Protein AF-Q1YQA5-F1 (afdb_monomer)

Secondary structure (DSSP, 8-state):
----TTS-EEEEEEPTT--TT-EEEEEEEE-TTS-EEEEEEEETTT-S---HHHHHHHHHHHHT-

Organism: NCBI:txid314287

pLDDT: mean 77.0, std 11.96, range [35.69, 89.44]

Structure (mmCIF, N/CA/C/O backbone):
data_AF-Q1YQA5-F1
#
_entry.id   AF-Q1YQA5-F1
#
loop_
_ato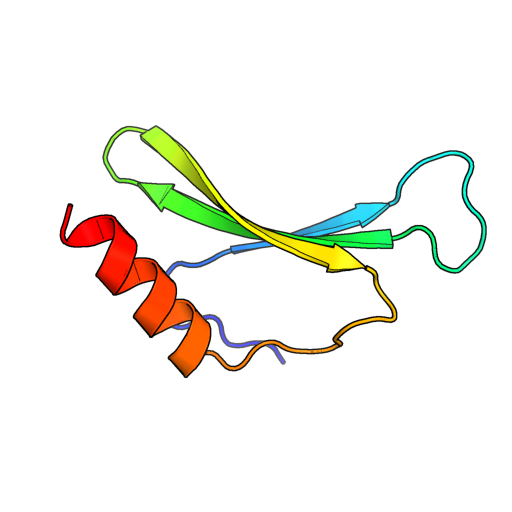m_site.group_PDB
_atom_site.id
_atom_site.type_symbol
_atom_site.label_atom_id
_atom_site.label_alt_id
_atom_site.label_comp_id
_atom_site.label_asym_id
_atom_site.label_entity_id
_atom_site.label_seq_id
_atom_site.pdbx_PDB_ins_code
_atom_site.Cartn_x
_atom_site.Cartn_y
_atom_site.Cartn_z
_atom_site.occupancy
_atom_site.B_iso_or_equiv
_atom_site.auth_seq_id
_atom_site.auth_comp_id
_atom_site.auth_asym_id
_atom_site.auth_atom_id
_atom_site.pdbx_PDB_model_num
ATOM 1 N N . MET A 1 1 ? -8.545 -14.954 5.171 1.00 35.69 1 MET A N 1
ATOM 2 C CA . MET A 1 1 ? -7.075 -15.121 5.105 1.00 35.69 1 MET A CA 1
ATOM 3 C C . MET A 1 1 ? -6.578 -14.451 3.824 1.00 35.69 1 MET A C 1
ATOM 5 O O . MET A 1 1 ? -6.973 -14.877 2.751 1.00 35.69 1 MET A O 1
ATOM 9 N N . TRP A 1 2 ? -5.827 -13.346 3.912 1.00 44.59 2 TRP A N 1
ATOM 10 C CA . TRP A 1 2 ? -5.306 -12.634 2.732 1.00 44.59 2 TRP A CA 1
ATOM 11 C C . TRP A 1 2 ? -4.012 -13.309 2.268 1.00 44.59 2 TRP A C 1
ATOM 13 O O . TRP A 1 2 ? -2.991 -13.178 2.935 1.00 44.59 2 TRP A O 1
ATOM 23 N N . GLN A 1 3 ? -4.046 -14.029 1.148 1.00 45.66 3 GLN A N 1
ATOM 24 C CA . GLN A 1 3 ? -2.835 -14.560 0.519 1.00 45.66 3 GLN A CA 1
ATOM 25 C C . GLN A 1 3 ? -2.317 -13.537 -0.499 1.00 45.66 3 GLN A C 1
ATOM 27 O O . GLN A 1 3 ? -2.765 -13.498 -1.643 1.00 45.66 3 GLN A O 1
ATOM 32 N N . ALA A 1 4 ? -1.388 -12.675 -0.085 1.00 51.78 4 ALA A N 1
ATOM 33 C CA . ALA A 1 4 ? -0.656 -11.815 -1.010 1.00 51.78 4 ALA A CA 1
ATOM 34 C C . ALA A 1 4 ? 0.429 -12.649 -1.713 1.00 51.78 4 ALA A C 1
ATOM 36 O O . ALA A 1 4 ? 1.535 -12.794 -1.207 1.00 51.78 4 ALA A O 1
ATOM 37 N N . ARG A 1 5 ? 0.104 -13.229 -2.873 1.00 56.66 5 ARG A N 1
ATOM 38 C CA . ARG A 1 5 ? 1.030 -14.061 -3.667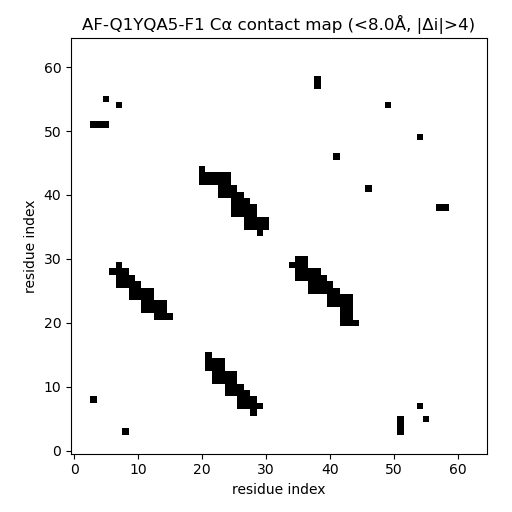 1.00 56.66 5 ARG A CA 1
ATOM 39 C C . ARG A 1 5 ? 2.014 -13.261 -4.547 1.00 56.66 5 ARG A C 1
ATOM 41 O O . ARG A 1 5 ? 2.824 -13.863 -5.232 1.00 56.66 5 ARG A O 1
ATOM 48 N N . VAL A 1 6 ? 1.956 -11.923 -4.540 1.00 63.47 6 VAL A N 1
ATOM 49 C CA . VAL A 1 6 ? 2.602 -11.054 -5.560 1.00 63.47 6 VAL A CA 1
ATOM 50 C C . VAL A 1 6 ? 3.718 -10.152 -4.984 1.00 63.47 6 VAL A C 1
ATOM 52 O O . VAL A 1 6 ? 4.198 -9.235 -5.637 1.00 63.47 6 VAL A O 1
ATOM 55 N N . GLY A 1 7 ? 4.162 -10.375 -3.740 1.00 76.75 7 GLY A N 1
ATOM 56 C CA . GLY A 1 7 ? 5.213 -9.546 -3.112 1.00 76.75 7 GLY A CA 1
ATOM 57 C C . GLY A 1 7 ? 4.752 -8.144 -2.679 1.00 76.75 7 GLY A C 1
ATOM 58 O O . GLY A 1 7 ? 5.549 -7.337 -2.204 1.00 76.75 7 GLY A O 1
ATOM 59 N N . VAL A 1 8 ? 3.454 -7.868 -2.795 1.00 83.56 8 VAL A N 1
ATOM 60 C CA . VAL A 1 8 ? 2.810 -6.636 -2.338 1.00 83.56 8 VAL A CA 1
ATOM 61 C C . VAL A 1 8 ? 2.441 -6.760 -0.856 1.00 83.56 8 VAL A C 1
ATOM 63 O O . VAL A 1 8 ? 1.948 -7.796 -0.404 1.00 83.56 8 VAL A O 1
ATOM 66 N N . ARG A 1 9 ? 2.657 -5.692 -0.089 1.00 86.06 9 ARG A N 1
ATOM 67 C CA . ARG A 1 9 ? 2.403 -5.600 1.352 1.00 86.06 9 ARG A CA 1
ATOM 68 C C . ARG A 1 9 ? 1.256 -4.637 1.647 1.00 86.06 9 ARG A C 1
ATOM 70 O O . ARG A 1 9 ? 0.947 -3.740 0.867 1.00 86.06 9 ARG A O 1
ATOM 77 N N . LYS A 1 10 ? 0.608 -4.832 2.797 1.00 86.19 10 LYS A N 1
ATOM 78 C CA . LYS A 1 10 ? -0.516 -4.008 3.256 1.00 86.19 10 LYS A CA 1
ATOM 79 C C . LYS A 1 10 ? -0.298 -3.545 4.688 1.00 86.19 10 LYS A C 1
ATOM 81 O O . LYS A 1 10 ? -0.120 -4.375 5.576 1.00 86.19 10 LYS A O 1
ATOM 86 N N . ILE A 1 11 ? -0.415 -2.242 4.913 1.00 87.81 11 ILE A N 1
ATOM 87 C CA . ILE A 1 11 ? -0.423 -1.624 6.240 1.00 87.81 11 ILE A CA 1
ATOM 88 C C . ILE A 1 11 ? -1.825 -1.104 6.551 1.00 87.81 11 ILE A C 1
ATOM 90 O O . ILE A 1 11 ? -2.493 -0.492 5.717 1.00 87.81 11 ILE A O 1
ATOM 94 N N . ARG A 1 12 ? -2.277 -1.362 7.781 1.00 85.69 12 ARG A N 1
ATOM 95 C CA . ARG A 1 12 ? -3.450 -0.711 8.370 1.00 85.69 12 ARG A CA 1
ATOM 96 C C . ARG A 1 12 ? -2.935 0.447 9.208 1.00 85.69 12 ARG A C 1
ATOM 98 O O . ARG A 1 12 ? -2.281 0.210 10.216 1.00 85.69 12 ARG A O 1
ATOM 105 N N . TRP A 1 13 ? -3.218 1.671 8.791 1.00 86.00 13 TRP A N 1
ATOM 106 C CA . TRP A 1 13 ? -2.790 2.863 9.507 1.00 86.00 13 TRP A CA 1
ATOM 107 C C . TRP A 1 13 ? -4.002 3.552 10.126 1.00 86.00 13 TRP A C 1
ATOM 109 O O . TRP A 1 13 ? -4.937 3.959 9.442 1.00 86.00 13 TRP A O 1
ATOM 119 N N . THR A 1 14 ? -4.003 3.679 11.447 1.00 81.69 14 THR A N 1
ATOM 120 C CA . THR A 1 14 ? -4.940 4.520 12.194 1.00 81.69 14 THR A CA 1
ATOM 121 C C . THR A 1 14 ? -4.497 5.980 12.189 1.00 81.69 14 THR A C 1
ATOM 123 O O . THR A 1 14 ? -3.423 6.308 12.690 1.00 81.69 14 THR A O 1
ATOM 126 N N . ARG A 1 15 ? -5.332 6.879 11.661 1.00 76.00 15 ARG A N 1
ATOM 127 C CA . ARG A 1 15 ? -5.109 8.323 11.795 1.00 76.00 15 ARG A CA 1
ATOM 128 C C . ARG A 1 15 ? -5.531 8.769 13.198 1.00 76.00 15 ARG A C 1
ATOM 130 O O . ARG A 1 15 ? -6.639 8.450 13.622 1.00 76.00 15 ARG A O 1
ATOM 137 N N . GLY A 1 16 ? -4.669 9.501 13.905 1.00 68.56 16 GLY A N 1
ATOM 138 C CA . GLY A 1 16 ? -5.032 10.145 15.173 1.00 68.56 16 GLY A CA 1
ATOM 139 C C . GLY A 1 16 ? -6.124 11.207 14.975 1.00 68.56 16 GLY A C 1
ATOM 140 O O . GLY A 1 16 ? -6.247 11.772 13.888 1.00 68.56 16 GLY A O 1
ATOM 141 N N . ASN A 1 17 ? -6.925 11.468 16.012 1.00 68.62 17 ASN A N 1
ATOM 142 C CA . ASN A 1 17 ? -7.977 12.501 16.060 1.00 68.62 17 ASN A CA 1
ATOM 143 C C . ASN A 1 17 ? -9.158 12.370 15.068 1.00 68.62 17 ASN A C 1
ATOM 145 O O . ASN A 1 17 ? -9.936 13.310 14.917 1.00 68.62 17 ASN A O 1
ATOM 149 N N . ARG A 1 18 ? -9.369 11.215 14.423 1.00 58.47 18 ARG A N 1
ATOM 150 C CA . ARG A 1 18 ? -10.621 10.901 13.699 1.00 58.47 18 ARG A CA 1
ATOM 151 C C . ARG A 1 18 ? -11.301 9.708 14.365 1.00 58.47 18 ARG A C 1
ATOM 153 O O . ARG A 1 18 ? -10.623 8.750 14.713 1.00 58.47 18 ARG A O 1
ATOM 160 N N . GLY A 1 19 ? -12.624 9.779 14.552 1.00 64.38 19 GLY A N 1
ATOM 161 C CA . GLY A 1 19 ? -13.437 8.737 15.200 1.00 64.38 19 GLY A CA 1
ATOM 162 C C . GLY A 1 19 ? -13.371 7.354 14.520 1.00 64.38 19 GLY A C 1
ATOM 163 O O . GLY A 1 19 ? -12.522 7.097 13.672 1.00 64.38 19 GLY A O 1
ATOM 164 N N . LYS A 1 20 ? -14.301 6.446 14.855 1.00 58.81 20 LYS A N 1
ATOM 165 C CA . LYS A 1 20 ? -14.325 5.004 14.475 1.00 58.81 20 LYS A CA 1
ATOM 166 C C . LYS A 1 20 ? -13.988 4.640 13.004 1.00 58.81 20 LYS A C 1
ATOM 168 O O . LYS A 1 20 ? -13.636 3.488 12.745 1.00 58.81 20 LYS A O 1
ATOM 173 N N . SER A 1 21 ? -14.085 5.569 12.049 1.00 62.66 21 SER A N 1
ATOM 174 C CA . SER A 1 21 ? -13.814 5.391 10.611 1.00 62.66 21 SER A CA 1
ATOM 175 C C . SER A 1 21 ? -12.440 5.891 10.120 1.00 62.66 21 SER A C 1
ATOM 177 O O . SER A 1 21 ? -12.145 5.766 8.935 1.00 62.66 21 SER A O 1
ATOM 179 N N . GLY A 1 22 ? -11.571 6.426 10.987 1.00 67.31 22 GLY A N 1
ATOM 180 C CA . GLY A 1 22 ? -10.333 7.120 10.586 1.00 67.31 22 GLY A CA 1
ATOM 181 C C . GLY A 1 22 ? -9.181 6.255 10.050 1.00 67.31 22 GLY A C 1
ATOM 182 O O . GLY A 1 22 ? -8.136 6.792 9.680 1.00 67.31 22 GLY A O 1
ATOM 183 N N . GLY A 1 23 ? -9.330 4.930 10.022 1.00 81.88 23 GLY A N 1
ATOM 184 C CA . GLY A 1 23 ? -8.295 4.026 9.521 1.00 81.88 23 GLY A CA 1
ATOM 185 C C . GLY A 1 23 ? -8.161 4.082 7.998 1.00 81.88 23 GLY A C 1
ATOM 186 O O . GLY A 1 23 ? -9.160 4.031 7.283 1.00 81.88 23 GLY A O 1
ATOM 187 N N . VAL A 1 24 ? -6.928 4.132 7.502 1.00 86.44 24 VAL A N 1
ATOM 188 C CA . VAL A 1 24 ? -6.592 3.981 6.083 1.00 86.44 24 VAL A CA 1
ATOM 189 C C . VAL A 1 24 ? -5.842 2.674 5.858 1.00 86.44 24 VAL A C 1
ATOM 191 O O . VAL A 1 24 ? -5.125 2.171 6.728 1.00 86.44 24 VAL A O 1
ATOM 194 N N . ARG A 1 25 ? -6.034 2.093 4.680 1.00 87.00 25 ARG A N 1
ATOM 195 C CA . ARG A 1 25 ? -5.294 0.926 4.219 1.00 87.00 25 ARG A CA 1
ATOM 196 C C . ARG A 1 25 ? -4.346 1.386 3.131 1.00 87.00 25 ARG A C 1
ATOM 198 O O . AR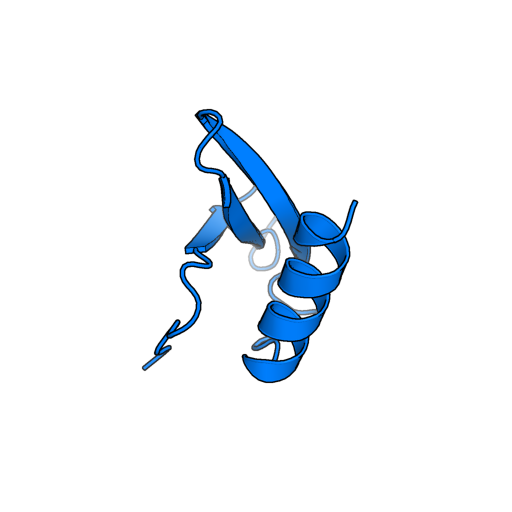G A 1 25 ? -4.777 1.942 2.126 1.00 87.00 25 ARG A O 1
ATOM 205 N N . ILE A 1 26 ? -3.068 1.139 3.363 1.00 88.12 26 ILE A N 1
ATOM 206 C CA . ILE A 1 26 ? -2.003 1.429 2.417 1.00 88.12 26 ILE A CA 1
ATOM 207 C C . ILE A 1 26 ? -1.526 0.110 1.844 1.00 88.12 26 ILE A C 1
ATOM 209 O O . ILE A 1 26 ? -1.260 -0.836 2.590 1.00 88.12 26 ILE A O 1
ATOM 213 N N . ILE A 1 27 ? -1.430 0.050 0.525 1.00 89.12 27 ILE A N 1
ATOM 214 C CA . ILE A 1 27 ? -0.838 -1.071 -0.187 1.00 89.12 27 ILE A CA 1
ATOM 215 C C . ILE A 1 27 ? 0.436 -0.567 -0.851 1.00 89.12 27 ILE A C 1
ATOM 217 O O . ILE A 1 27 ? 0.424 0.468 -1.513 1.00 89.12 27 ILE A O 1
ATOM 221 N N . TYR A 1 28 ? 1.533 -1.283 -0.640 1.00 89.44 28 TYR A N 1
ATOM 222 C CA . TYR A 1 28 ? 2.861 -0.873 -1.076 1.00 89.44 28 TYR A CA 1
ATOM 223 C C . TYR A 1 28 ? 3.695 -2.082 -1.482 1.00 89.44 28 TYR A C 1
ATOM 225 O O . TYR A 1 28 ? 3.398 -3.213 -1.089 1.00 89.44 28 TYR A O 1
ATOM 233 N N . PHE A 1 29 ? 4.765 -1.850 -2.227 1.00 87.31 29 PHE A N 1
ATOM 234 C CA . PHE A 1 29 ? 5.791 -2.856 -2.466 1.00 87.31 29 PHE A CA 1
ATOM 235 C C . PHE A 1 29 ? 7.182 -2.244 -2.331 1.00 87.31 29 PHE A C 1
ATOM 237 O O . PHE A 1 29 ? 7.359 -1.031 -2.434 1.00 87.31 29 PHE A O 1
ATOM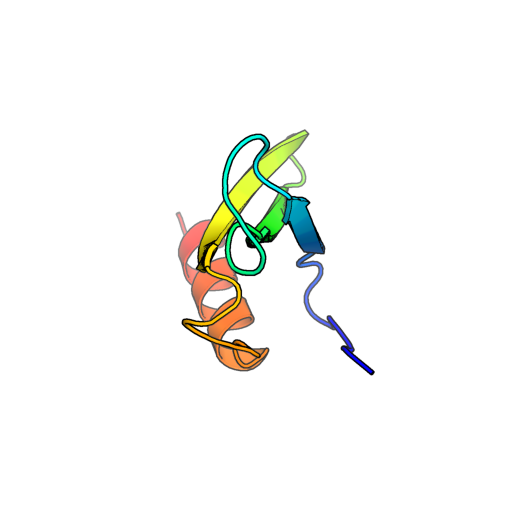 244 N N . ASN A 1 30 ? 8.160 -3.101 -2.056 1.00 84.50 30 ASN A N 1
ATOM 245 C CA . ASN A 1 30 ? 9.558 -2.702 -2.009 1.00 84.50 30 ASN A CA 1
ATOM 246 C C . ASN A 1 30 ? 10.209 -3.161 -3.307 1.00 84.50 30 ASN A C 1
ATOM 248 O O . ASN A 1 30 ? 10.167 -4.354 -3.616 1.00 84.50 30 ASN A O 1
ATOM 252 N N . SER A 1 31 ? 10.791 -2.220 -4.041 1.00 79.62 31 SER A N 1
ATOM 253 C CA . SER A 1 31 ? 11.602 -2.527 -5.214 1.00 79.62 31 SER A CA 1
ATOM 254 C C . SER A 1 31 ? 12.995 -3.013 -4.793 1.00 79.62 31 SER A C 1
ATOM 256 O O . SER A 1 31 ? 13.454 -2.769 -3.670 1.00 79.62 31 SER A O 1
ATOM 258 N N . SER A 1 32 ? 13.684 -3.703 -5.704 1.00 76.81 32 SER A N 1
ATOM 259 C CA . SER A 1 32 ? 15.078 -4.139 -5.539 1.00 76.81 32 SER A CA 1
ATOM 260 C C . SER A 1 32 ? 16.039 -2.962 -5.326 1.00 76.81 32 SER A C 1
ATOM 262 O O . SER A 1 32 ? 17.066 -3.115 -4.668 1.00 76.81 32 SER A O 1
ATOM 264 N N . SER A 1 33 ? 15.665 -1.766 -5.783 1.00 78.81 33 SER A N 1
ATOM 265 C CA . SER A 1 33 ? 16.398 -0.505 -5.618 1.00 78.81 33 SER A CA 1
ATOM 266 C C . SER A 1 33 ? 16.315 0.108 -4.209 1.00 78.81 33 SER A C 1
ATOM 268 O O . SER A 1 33 ? 16.719 1.250 -4.011 1.00 78.81 33 SER A O 1
ATOM 270 N N . LYS A 1 34 ? 15.793 -0.624 -3.211 1.00 78.38 34 LYS A N 1
ATOM 271 C CA . LYS A 1 34 ? 15.509 -0.136 -1.841 1.00 78.38 34 LYS A CA 1
ATOM 272 C C . LYS A 1 34 ? 14.492 1.014 -1.778 1.00 78.38 34 LYS A C 1
ATOM 274 O O . LYS A 1 34 ? 14.347 1.649 -0.735 1.00 78.38 34 LYS A O 1
ATOM 279 N N . VAL A 1 35 ? 13.743 1.246 -2.854 1.00 84.25 35 VAL A N 1
ATOM 280 C CA . VAL A 1 35 ? 12.651 2.223 -2.892 1.00 84.25 35 VAL A CA 1
ATOM 281 C C . VAL A 1 35 ? 11.348 1.559 -2.448 1.00 84.25 35 VAL A C 1
ATOM 283 O O . VAL A 1 35 ? 11.025 0.443 -2.860 1.00 84.25 35 VAL A O 1
ATOM 286 N N . THR A 1 36 ? 10.595 2.245 -1.587 1.00 86.19 36 THR A N 1
ATOM 287 C CA . THR A 1 36 ? 9.250 1.825 -1.170 1.00 86.19 36 THR A CA 1
ATOM 288 C C . THR A 1 36 ? 8.218 2.556 -2.017 1.00 86.19 36 THR A C 1
ATOM 290 O O . THR A 1 36 ? 8.081 3.772 -1.902 1.00 86.19 36 THR A O 1
ATOM 293 N N . LEU A 1 37 ? 7.486 1.820 -2.850 1.00 85.56 37 LEU A N 1
ATOM 294 C CA . LEU A 1 37 ? 6.477 2.375 -3.746 1.00 85.56 37 LEU A CA 1
ATOM 295 C C . LEU A 1 37 ? 5.075 2.140 -3.183 1.00 85.56 37 LEU A C 1
ATOM 297 O O . LEU A 1 37 ? 4.682 1.014 -2.863 1.00 85.56 37 LEU A O 1
ATOM 301 N N . LEU A 1 38 ? 4.320 3.229 -3.049 1.00 88.00 38 LEU A N 1
ATOM 302 C CA . LEU A 1 38 ? 2.937 3.226 -2.584 1.00 88.00 38 LEU A CA 1
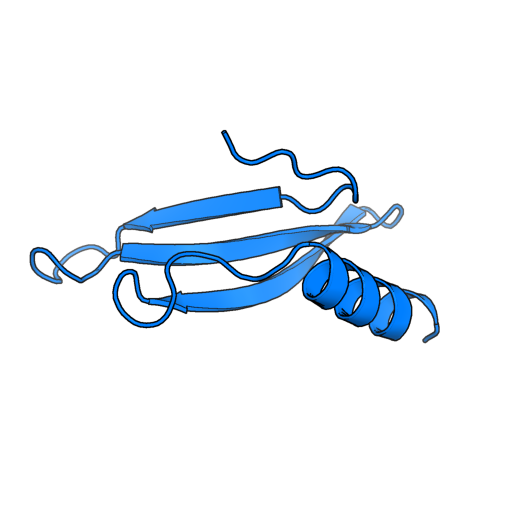ATOM 303 C C . LEU A 1 38 ? 2.015 3.020 -3.787 1.00 88.00 38 LEU A C 1
ATOM 305 O O . LEU A 1 38 ? 1.910 3.892 -4.639 1.00 88.00 38 LEU A O 1
ATOM 309 N N . LEU A 1 39 ? 1.331 1.878 -3.840 1.00 84.94 39 LEU A N 1
ATOM 310 C CA . LEU A 1 39 ? 0.428 1.548 -4.946 1.00 84.94 39 LEU A CA 1
ATOM 311 C C . LEU A 1 39 ? -0.922 2.247 -4.797 1.00 84.94 39 LEU A C 1
ATOM 313 O O . LEU A 1 39 ? -1.500 2.728 -5.764 1.00 84.94 39 LEU A O 1
ATOM 317 N N . THR A 1 40 ? -1.471 2.250 -3.582 1.00 85.69 40 THR A N 1
ATOM 318 C CA . THR A 1 40 ? -2.786 2.841 -3.320 1.00 85.69 40 THR A CA 1
ATOM 319 C C . THR A 1 40 ? -3.010 3.101 -1.832 1.00 85.69 40 THR A C 1
ATOM 321 O O . THR A 1 40 ? -2.458 2.414 -0.962 1.00 85.69 40 THR A O 1
ATOM 324 N N . LEU A 1 41 ? -3.866 4.083 -1.548 1.00 86.69 41 LEU A N 1
ATOM 325 C CA . LEU A 1 41 ? -4.358 4.443 -0.226 1.00 86.69 41 LEU A CA 1
ATOM 326 C C . LEU A 1 41 ? -5.880 4.580 -0.301 1.00 86.69 41 LEU A C 1
ATOM 328 O O . LEU A 1 41 ? -6.387 5.352 -1.106 1.00 86.69 41 LEU A O 1
ATOM 332 N N . HIS A 1 42 ? -6.603 3.854 0.549 1.00 84.56 42 HIS A N 1
ATOM 333 C CA . HIS A 1 42 ? -8.065 3.953 0.639 1.00 84.56 42 HIS A CA 1
ATOM 334 C C . HIS A 1 42 ? -8.538 3.939 2.089 1.00 84.56 42 HIS A C 1
ATOM 336 O O . HIS A 1 42 ? -7.859 3.429 2.990 1.00 84.56 42 HIS A O 1
ATOM 342 N N . SER A 1 43 ? -9.716 4.509 2.335 1.00 83.31 43 SER A N 1
ATOM 343 C CA . SER A 1 43 ? -10.297 4.526 3.679 1.00 83.31 43 SER A CA 1
ATOM 344 C C . SER A 1 43 ? -10.847 3.153 4.087 1.00 83.31 43 SER A C 1
ATOM 346 O O . SER A 1 43 ? -11.128 2.288 3.252 1.00 83.31 43 SER A O 1
ATOM 348 N N . LYS A 1 44 ? -11.031 2.933 5.398 1.00 75.94 44 LYS A N 1
ATOM 349 C CA . LYS A 1 44 ? -11.559 1.667 5.931 1.00 75.94 44 LYS A CA 1
ATOM 350 C C . LYS A 1 44 ? -12.899 1.261 5.292 1.00 75.94 44 LYS A C 1
ATOM 352 O O . LYS A 1 44 ? -13.126 0.063 5.108 1.00 75.94 44 LYS A O 1
ATOM 357 N N . ASN A 1 45 ? -13.746 2.237 4.972 1.00 78.12 45 ASN A N 1
ATOM 358 C CA . ASN A 1 45 ? -15.133 2.021 4.552 1.00 78.12 45 ASN A CA 1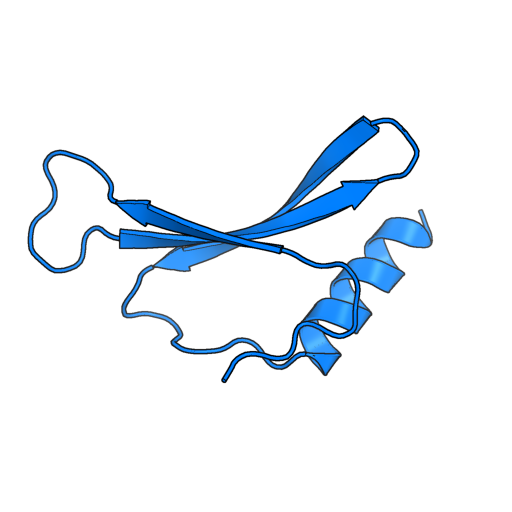
ATOM 359 C C . ASN A 1 45 ? -15.331 2.062 3.033 1.00 78.12 45 ASN A C 1
ATOM 361 O O . ASN A 1 45 ? -16.392 1.694 2.553 1.00 78.12 45 ASN A O 1
ATOM 365 N N . GLU A 1 46 ? -14.330 2.511 2.283 1.00 80.38 46 GLU A N 1
ATOM 366 C CA . GLU A 1 46 ? -14.433 2.683 0.833 1.00 80.38 46 GLU A CA 1
ATOM 367 C C . GLU A 1 46 ? -14.273 1.364 0.078 1.00 80.38 46 GLU A C 1
ATOM 369 O O . GLU A 1 46 ? -14.986 1.098 -0.883 1.00 80.38 46 GLU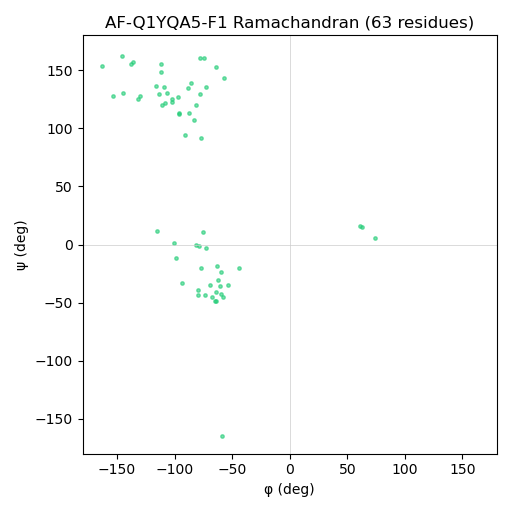 A O 1
ATOM 374 N N . ARG A 1 47 ? -13.354 0.508 0.532 1.00 74.44 47 ARG A N 1
ATOM 375 C CA . ARG A 1 47 ? -13.141 -0.824 -0.042 1.00 74.44 47 ARG A CA 1
ATOM 376 C C . ARG A 1 47 ? -12.559 -1.761 1.003 1.00 74.44 47 ARG A C 1
ATOM 378 O O . ARG A 1 47 ? -11.552 -1.449 1.642 1.00 74.44 47 ARG A O 1
ATOM 385 N N . GLU A 1 48 ? -13.177 -2.926 1.185 1.00 71.94 48 GLU A N 1
ATOM 386 C CA . GLU A 1 48 ? -12.628 -3.971 2.060 1.00 71.94 48 GLU A CA 1
ATOM 387 C C . GLU A 1 48 ? -11.426 -4.668 1.427 1.00 71.94 48 GLU A C 1
ATOM 389 O O . GLU A 1 48 ? -10.420 -4.922 2.101 1.00 71.94 48 GLU A O 1
ATOM 394 N N . THR A 1 49 ? -11.539 -4.984 0.134 1.00 72.94 49 THR A N 1
ATOM 395 C CA . THR A 1 49 ? -10.575 -5.816 -0.575 1.00 72.94 49 THR A CA 1
ATOM 396 C C . THR A 1 49 ? -10.391 -5.365 -2.015 1.00 72.94 49 THR A C 1
ATOM 398 O O . THR A 1 49 ? -11.359 -5.186 -2.741 1.00 72.94 49 THR A O 1
ATOM 401 N N . ILE A 1 50 ? -9.128 -5.203 -2.413 1.00 80.56 50 ILE A N 1
ATOM 402 C CA . ILE A 1 50 ? -8.725 -5.032 -3.810 1.00 80.56 50 ILE A CA 1
ATOM 403 C C . ILE A 1 50 ? -8.290 -6.410 -4.328 1.00 80.56 50 ILE A C 1
ATOM 405 O O . ILE A 1 50 ? -7.470 -7.057 -3.664 1.00 80.56 50 ILE A O 1
ATOM 409 N N . PRO A 1 51 ? -8.827 -6.898 -5.455 1.00 83.69 51 PRO A N 1
ATOM 410 C CA . PRO A 1 51 ? -8.452 -8.195 -5.998 1.00 83.69 51 PRO A CA 1
ATOM 411 C C . PRO A 1 51 ? -6.948 -8.308 -6.279 1.00 83.69 51 PRO A C 1
ATOM 413 O O . PRO A 1 51 ? -6.306 -7.371 -6.749 1.00 83.69 51 PRO A O 1
ATOM 416 N N . ALA A 1 52 ? -6.373 -9.491 -6.042 1.00 79.81 52 ALA A N 1
ATOM 417 C CA . ALA A 1 52 ? -4.941 -9.720 -6.254 1.00 79.81 52 ALA A CA 1
ATOM 418 C C . ALA A 1 52 ? -4.508 -9.532 -7.721 1.00 79.81 52 ALA A C 1
ATOM 420 O O . ALA A 1 52 ? -3.375 -9.128 -7.971 1.00 79.81 52 ALA A O 1
ATOM 421 N N . HIS A 1 53 ? -5.401 -9.803 -8.679 1.00 83.19 53 HIS A N 1
ATOM 422 C CA . HIS A 1 53 ? -5.119 -9.622 -10.104 1.00 83.19 53 HIS A CA 1
ATOM 423 C C . HIS A 1 53 ? -4.995 -8.140 -10.489 1.00 83.19 53 HIS A C 1
ATOM 425 O O . HIS A 1 53 ? -4.154 -7.807 -11.316 1.00 83.19 53 HIS A O 1
ATOM 431 N N . GLU A 1 54 ? -5.770 -7.247 -9.864 1.00 84.94 54 GLU A N 1
ATOM 432 C CA . GLU A 1 54 ? -5.639 -5.802 -10.080 1.00 84.94 54 GLU A CA 1
ATOM 433 C C . GLU A 1 54 ? -4.306 -5.294 -9.530 1.00 84.94 54 GLU A C 1
ATOM 435 O O . GLU A 1 54 ? -3.575 -4.604 -10.230 1.00 84.94 54 GLU A O 1
ATOM 440 N N . LEU A 1 55 ? -3.931 -5.709 -8.314 1.00 82.31 55 LEU A N 1
ATOM 441 C CA . LEU A 1 55 ? -2.638 -5.339 -7.723 1.00 82.31 55 LEU A CA 1
ATOM 442 C C . LEU A 1 55 ? -1.452 -5.828 -8.558 1.00 82.31 55 LEU A C 1
ATOM 444 O O . LEU A 1 55 ? -0.439 -5.140 -8.634 1.00 82.31 55 LEU A O 1
ATOM 448 N N . LYS A 1 56 ? -1.580 -7.006 -9.180 1.00 83.94 56 LYS A N 1
ATOM 449 C CA . LYS A 1 56 ? -0.570 -7.534 -10.097 1.00 83.94 56 LYS A CA 1
ATOM 450 C C . LYS A 1 56 ? -0.429 -6.645 -11.335 1.00 83.94 56 LYS A C 1
ATOM 452 O O . LYS A 1 56 ? 0.687 -6.245 -11.631 1.00 83.94 56 LYS A O 1
ATOM 457 N N . ARG A 1 57 ? -1.543 -6.271 -11.975 1.00 85.69 57 ARG A N 1
ATOM 458 C CA . ARG A 1 57 ? -1.536 -5.376 -13.146 1.00 85.69 57 ARG A CA 1
ATOM 459 C C . ARG A 1 57 ? -0.926 -4.012 -12.838 1.00 85.69 57 ARG A C 1
ATOM 461 O O . ARG A 1 57 ? -0.149 -3.509 -13.632 1.00 85.69 57 ARG A O 1
ATOM 468 N N . ILE A 1 58 ? -1.263 -3.429 -11.683 1.00 83.81 58 ILE A N 1
ATOM 469 C CA . ILE A 1 58 ? -0.697 -2.136 -11.267 1.00 83.81 58 ILE A CA 1
ATOM 470 C C . ILE A 1 58 ? 0.814 -2.261 -11.063 1.00 83.81 58 ILE A C 1
ATOM 472 O O . ILE A 1 58 ? 1.551 -1.366 -11.448 1.00 83.81 58 ILE A O 1
ATOM 476 N N . LYS A 1 59 ? 1.280 -3.362 -10.463 1.00 80.19 59 LYS A N 1
ATOM 477 C CA . LYS A 1 59 ? 2.712 -3.594 -10.275 1.00 80.19 59 LYS A CA 1
ATOM 478 C C . LYS A 1 59 ? 3.440 -3.752 -11.615 1.00 80.19 59 LYS A C 1
ATOM 480 O O . LYS A 1 59 ? 4.452 -3.101 -11.808 1.00 80.19 59 LYS A O 1
ATOM 485 N N . GLU A 1 60 ? 2.918 -4.583 -12.517 1.00 84.31 60 GLU A N 1
ATOM 486 C CA . GLU A 1 60 ? 3.502 -4.799 -13.852 1.00 84.31 60 GLU A CA 1
ATOM 487 C C . GLU A 1 60 ? 3.606 -3.480 -14.628 1.00 84.31 60 GLU A C 1
ATOM 489 O O . GLU A 1 60 ? 4.677 -3.146 -15.109 1.00 84.31 60 GLU A O 1
ATOM 494 N N . ALA A 1 61 ? 2.552 -2.660 -14.612 1.00 83.88 61 ALA A N 1
ATOM 495 C CA . ALA A 1 61 ? 2.561 -1.348 -15.26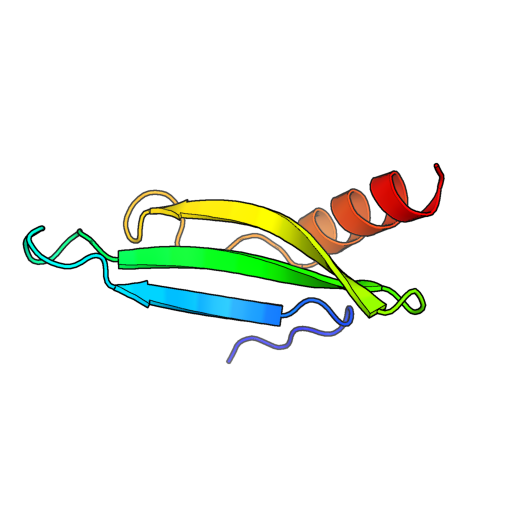0 1.00 83.88 61 ALA A CA 1
ATOM 496 C C . ALA A 1 61 ? 3.574 -0.339 -14.676 1.00 83.88 61 ALA A C 1
ATOM 498 O O . ALA A 1 61 ? 3.840 0.666 -15.321 1.00 83.88 61 ALA A O 1
ATOM 499 N N . ILE A 1 62 ? 4.080 -0.558 -13.456 1.00 80.31 62 ILE A N 1
ATOM 500 C CA . ILE A 1 62 ? 5.112 0.285 -12.824 1.00 80.31 62 ILE A CA 1
ATOM 501 C C . ILE A 1 62 ?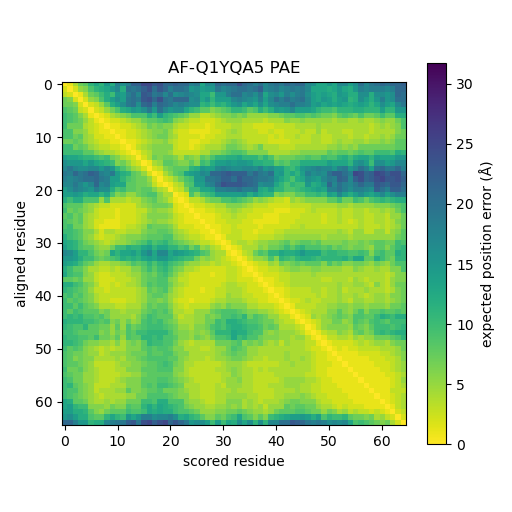 6.517 -0.272 -13.081 1.00 80.31 62 ILE A C 1
ATOM 503 O O . ILE A 1 62 ? 7.461 0.503 -13.143 1.00 80.31 62 ILE A O 1
ATOM 507 N N . ASP A 1 63 ? 6.666 -1.597 -13.169 1.00 74.94 63 ASP A N 1
ATOM 508 C CA . ASP A 1 63 ? 7.955 -2.250 -13.439 1.00 74.94 63 ASP A CA 1
ATOM 509 C C . ASP A 1 63 ? 8.346 -2.165 -14.936 1.00 74.94 63 ASP A C 1
ATOM 511 O O . ASP A 1 63 ? 9.522 -2.327 -15.256 1.00 74.94 63 ASP A O 1
ATOM 515 N N . ASP A 1 64 ? 7.381 -1.932 -15.836 1.00 71.75 64 ASP A N 1
ATOM 516 C CA . ASP A 1 64 ? 7.593 -1.778 -17.288 1.00 71.75 64 ASP A CA 1
ATOM 517 C C . ASP A 1 64 ? 8.124 -0.381 -17.710 1.00 71.75 64 ASP A C 1
ATOM 519 O O . ASP A 1 64 ? 8.365 -0.168 -18.901 1.00 71.75 64 ASP A O 1
ATOM 523 N N . ASP A 1 65 ? 8.318 0.549 -16.765 1.00 54.69 65 ASP A N 1
ATOM 524 C CA . ASP A 1 65 ? 8.804 1.933 -16.966 1.00 54.69 65 ASP A CA 1
ATOM 525 C C . ASP A 1 65 ? 10.197 2.130 -16.324 1.00 54.69 65 ASP A C 1
ATOM 527 O O . ASP A 1 65 ? 11.102 2.689 -16.991 1.00 54.69 65 ASP A O 1
#

Mean predicted aligned error: 7.32 Å

Radius of gyration: 13.05 Å; Cα contacts (8 Å, |Δi|>4): 78; chains: 1; bounding box: 32×28×33 Å

Nearest PDB structures (foldseek):
  6m9y-assembly1_C  TM=5.566E-01  e=8.823E-01  Branchiostoma floridae
  1pk8-assembly2_F  TM=4.976E-01  e=1.544E+00  Rattus norvegicus
  1auv-assembly1_A  TM=5.109E-01  e=2.539E+00  Bos taurus
  1pk8-assembly2_G  TM=5.047E-01  e=2.386E+00  Rattus norvegicus
  1pk8-assembly1_B  TM=4.239E-01  e=2.702E+00  Rattus norvegicus

Sequence (65 aa):
MWQARVGVRKIRWTRGNRGKSGGVRIIYFNSSSKVTLLLTLHSKNERETIPAHELKRIKEAIDDD

Solvent-accessible surface area (backbone atoms only — not comparable to full-atom values): 4213 Å² total; per-residue (Å²): 134,89,80,68,88,77,73,55,45,77,48,82,44,75,46,82,99,46,68,100,68,39,33,33,41,38,33,31,35,70,49,94,85,77,45,77,46,76,78,47,75,46,46,55,84,78,56,91,76,80,59,70,68,59,56,47,52,56,48,51,69,59,74,78,110

InterPro domains:
  IPR009387 Toxin HigB-2 [PIRSF039032] (5-62)

Foldseek 3Di:
DDDLPQQKDKDWDADPPDPPFRIKIWIWHQDPVRDIGTQDIDTVPPDVDDDSVVVNVSVVVVVVD